Protein AF-A0A067FMX9-F1 (afdb_monomer_lite)

Structure (mmCIF, N/CA/C/O backbone):
data_AF-A0A067FMX9-F1
#
_entry.id   AF-A0A067FMX9-F1
#
loop_
_atom_site.group_PDB
_atom_site.id
_atom_site.type_symbol
_atom_site.label_atom_id
_atom_site.label_alt_id
_atom_site.label_comp_id
_atom_site.label_asym_id
_atom_site.label_entity_id
_atom_site.label_seq_id
_atom_site.pdbx_PDB_ins_code
_atom_site.Cartn_x
_atom_site.Cartn_y
_atom_site.Cartn_z
_atom_site.occupancy
_atom_site.B_iso_or_equiv
_atom_site.auth_seq_id
_atom_site.auth_comp_id
_atom_site.auth_asym_id
_atom_site.auth_atom_id
_atom_site.pdbx_PDB_model_num
ATOM 1 N N . MET A 1 1 ? -26.762 15.237 -17.473 1.00 57.34 1 MET A N 1
ATOM 2 C CA . MET A 1 1 ? -26.723 13.813 -17.065 1.00 57.34 1 MET A CA 1
ATOM 3 C C . MET A 1 1 ? -25.372 13.360 -16.483 1.00 57.34 1 MET A C 1
ATOM 5 O O . MET A 1 1 ? -25.294 12.229 -16.038 1.00 57.34 1 MET A O 1
ATOM 9 N N . LEU A 1 2 ? -24.347 14.217 -16.353 1.00 59.91 2 LEU A N 1
ATOM 10 C CA . LEU A 1 2 ? -23.098 13.900 -15.636 1.00 59.91 2 LEU A CA 1
ATOM 11 C C . LEU A 1 2 ? -22.878 14.935 -14.522 1.00 59.91 2 LEU A C 1
ATOM 13 O O . LEU A 1 2 ? -22.341 16.007 -14.777 1.00 59.91 2 LEU A O 1
ATOM 17 N N . ARG A 1 3 ? -23.384 14.666 -13.311 1.00 81.88 3 ARG A N 1
ATOM 18 C CA . ARG A 1 3 ? -23.198 15.543 -12.132 1.00 81.88 3 ARG A CA 1
ATOM 19 C C . ARG A 1 3 ? -22.209 14.990 -11.108 1.00 81.88 3 ARG A C 1
ATOM 21 O O . ARG A 1 3 ? -21.841 15.721 -10.200 1.00 81.88 3 ARG A O 1
ATOM 28 N N . SER A 1 4 ? -21.784 13.735 -11.235 1.00 83.12 4 SER A N 1
ATOM 29 C CA . SER A 1 4 ? -20.829 13.112 -10.320 1.00 83.12 4 SER A CA 1
ATOM 30 C C . SER A 1 4 ? -19.395 13.297 -10.840 1.00 83.12 4 SER A C 1
ATOM 32 O O . SER A 1 4 ? -19.037 12.708 -11.864 1.00 83.12 4 SER A O 1
ATOM 34 N N . PRO A 1 5 ? -18.541 14.071 -10.141 1.00 82.38 5 PRO A N 1
ATOM 35 C CA . PRO A 1 5 ? -17.135 14.238 -10.515 1.00 82.38 5 PRO A CA 1
ATOM 36 C C . PRO A 1 5 ? -16.364 12.914 -10.701 1.00 82.38 5 PRO A C 1
ATOM 38 O O . PRO A 1 5 ? -15.611 12.819 -11.669 1.00 82.38 5 PRO A O 1
ATOM 41 N N . PRO A 1 6 ? -16.585 11.859 -9.881 1.00 77.12 6 PRO A N 1
ATOM 42 C CA . PRO A 1 6 ? -15.921 10.568 -10.082 1.00 77.12 6 PRO A CA 1
ATOM 43 C C . PRO A 1 6 ? -16.282 9.898 -11.411 1.00 77.12 6 PRO A C 1
ATOM 45 O O . PRO A 1 6 ? -15.425 9.318 -12.069 1.00 77.12 6 PRO A O 1
ATOM 48 N N . LEU A 1 7 ? -17.546 10.006 -11.833 1.00 77.56 7 LEU A N 1
ATOM 49 C CA . LEU A 1 7 ? -18.013 9.424 -13.091 1.00 77.56 7 LEU A CA 1
ATOM 50 C C . LEU A 1 7 ? -17.418 10.167 -14.289 1.00 77.56 7 LEU A C 1
ATOM 52 O O . LEU A 1 7 ? -16.989 9.537 -15.249 1.00 77.56 7 LEU A O 1
ATOM 56 N N . VAL A 1 8 ? -17.349 11.499 -14.212 1.00 86.38 8 VAL A N 1
ATOM 57 C CA . VAL A 1 8 ? -16.712 12.326 -15.247 1.00 86.38 8 VAL A CA 1
ATOM 58 C C . VAL A 1 8 ? -15.236 11.962 -15.389 1.00 86.38 8 VAL A C 1
ATOM 60 O O . VAL A 1 8 ? -14.773 11.738 -16.504 1.00 86.38 8 VAL A O 1
ATOM 63 N N . LEU A 1 9 ? -14.514 11.831 -14.272 1.00 81.69 9 LEU A N 1
ATOM 64 C CA . LEU A 1 9 ? -13.114 11.411 -14.285 1.00 81.69 9 LEU A CA 1
ATOM 65 C C . LEU A 1 9 ? -12.952 10.013 -14.896 1.00 81.69 9 LEU A C 1
ATOM 67 O O . LEU A 1 9 ? -12.089 9.818 -15.748 1.00 81.69 9 LEU A O 1
ATOM 71 N N . GLY A 1 10 ? -13.813 9.063 -14.520 1.00 82.31 10 GLY A N 1
ATOM 72 C CA . GLY A 1 10 ? -13.808 7.714 -15.086 1.00 82.31 10 GLY A CA 1
ATOM 73 C C . GLY A 1 10 ? -14.003 7.707 -16.605 1.00 82.31 10 GLY A C 1
ATOM 74 O O . GLY A 1 10 ? -13.263 7.031 -17.317 1.00 82.31 10 GLY A O 1
ATOM 75 N N . VAL A 1 11 ? -14.939 8.513 -17.114 1.00 86.50 11 VAL A N 1
ATOM 76 C CA . VAL A 1 11 ? -15.181 8.662 -18.559 1.00 86.50 11 VAL A CA 1
ATOM 77 C C . VAL A 1 11 ? -13.979 9.290 -19.270 1.00 86.50 11 VAL A C 1
ATOM 79 O O . VAL A 1 11 ? -13.594 8.815 -20.336 1.00 86.50 11 VAL A O 1
ATOM 82 N N . ILE A 1 12 ? -13.353 10.315 -18.679 1.00 88.88 12 ILE A N 1
ATOM 83 C CA . ILE A 1 12 ? -12.145 10.948 -19.234 1.00 88.88 12 ILE A CA 1
ATOM 84 C C . ILE A 1 12 ? -11.004 9.933 -19.324 1.00 88.88 12 ILE A C 1
ATOM 86 O O . ILE A 1 12 ? -10.400 9.784 -20.384 1.00 88.88 12 ILE A O 1
ATOM 90 N N . VAL A 1 13 ? -10.727 9.206 -18.240 1.00 84.94 13 VAL A N 1
ATOM 91 C CA . VAL A 1 13 ? -9.664 8.191 -18.202 1.00 84.94 13 VAL A CA 1
ATOM 92 C C . VAL A 1 13 ? -9.927 7.101 -19.240 1.00 84.94 13 VAL A C 1
ATOM 94 O O . VAL A 1 13 ? -9.033 6.774 -20.019 1.00 84.94 13 VAL A O 1
ATOM 97 N N . TRP A 1 14 ? -11.157 6.585 -19.315 1.00 86.12 14 TRP A N 1
ATOM 98 C CA . TRP A 1 14 ? -11.539 5.591 -20.319 1.00 86.12 14 TRP A CA 1
ATOM 99 C C . TRP A 1 14 ? -11.314 6.099 -21.748 1.00 86.12 14 TRP A C 1
ATOM 101 O O . TRP A 1 14 ? -10.747 5.384 -22.575 1.00 86.12 14 TRP A O 1
ATOM 111 N N . PHE A 1 15 ? -11.683 7.352 -22.024 1.00 90.00 15 PHE A N 1
ATOM 112 C CA . PHE A 1 15 ? -11.470 7.964 -23.332 1.00 90.00 15 PHE A CA 1
ATOM 113 C C . PHE A 1 15 ? -9.977 8.105 -23.661 1.00 90.00 15 PHE A C 1
ATOM 115 O O . PHE A 1 15 ? -9.560 7.755 -24.764 1.00 90.00 15 PHE A O 1
ATOM 122 N N . LEU A 1 16 ? -9.147 8.545 -22.709 1.00 89.50 16 LEU A N 1
ATOM 123 C CA . LEU A 1 16 ? -7.693 8.668 -22.886 1.00 89.50 16 LEU A CA 1
ATOM 124 C C . LEU A 1 16 ? -7.025 7.313 -23.169 1.00 89.50 16 LEU A C 1
ATOM 126 O O . LEU A 1 16 ? -6.252 7.192 -24.118 1.00 89.50 16 LEU A O 1
ATOM 130 N N . PHE A 1 17 ? -7.357 6.271 -22.403 1.00 85.38 17 PHE A N 1
ATOM 131 C CA . PHE A 1 17 ? -6.823 4.926 -22.646 1.00 85.38 17 PHE A CA 1
ATOM 132 C C . PHE A 1 17 ? -7.317 4.336 -23.973 1.00 85.38 17 PHE A C 1
ATOM 134 O O . PHE A 1 17 ? -6.527 3.777 -24.738 1.00 85.38 17 PHE A O 1
ATOM 141 N N . GLY A 1 18 ? -8.609 4.488 -24.279 1.00 85.69 18 GLY A N 1
ATOM 142 C CA . GLY A 1 18 ? -9.211 3.988 -25.516 1.00 85.69 18 GLY A CA 1
ATOM 143 C C . GLY A 1 18 ? -8.640 4.660 -26.767 1.00 85.69 18 GLY A C 1
ATOM 144 O O . GLY A 1 18 ? -8.350 3.990 -27.762 1.00 85.69 18 GLY A O 1
ATOM 145 N N . THR A 1 19 ? -8.415 5.973 -26.710 1.00 87.38 19 THR A N 1
ATOM 146 C CA . THR A 1 19 ? -7.777 6.731 -27.797 1.00 87.38 19 THR A CA 1
ATOM 147 C C . THR A 1 19 ? -6.304 6.375 -27.950 1.00 87.38 19 THR A C 1
ATOM 149 O O . THR A 1 19 ? -5.881 6.109 -29.072 1.00 87.38 19 THR A O 1
ATOM 152 N N . ALA A 1 20 ? -5.538 6.263 -26.859 1.00 85.44 20 ALA A N 1
ATOM 153 C CA . ALA A 1 20 ? -4.142 5.823 -26.914 1.00 85.44 20 ALA A CA 1
ATOM 154 C C . ALA A 1 20 ? -3.997 4.429 -27.553 1.00 85.44 20 ALA A C 1
ATOM 156 O O . ALA A 1 20 ? -3.167 4.239 -28.446 1.00 85.44 20 ALA A O 1
ATOM 157 N N . TYR A 1 21 ? -4.854 3.478 -27.164 1.00 87.56 21 TYR A N 1
ATOM 158 C CA . TYR A 1 21 ? -4.924 2.152 -27.785 1.00 87.56 21 TYR A CA 1
ATOM 159 C C . TYR A 1 21 ? -5.242 2.241 -29.282 1.00 87.56 21 TYR A C 1
ATOM 161 O O . TYR A 1 21 ? -4.565 1.627 -30.110 1.00 87.56 21 TYR A O 1
ATOM 169 N N . SER A 1 22 ? -6.265 3.024 -29.634 1.00 88.12 22 SER A N 1
ATOM 170 C CA . SER A 1 22 ? -6.735 3.147 -31.015 1.00 88.12 22 SER A CA 1
ATOM 171 C C . SER A 1 22 ? -5.688 3.788 -31.921 1.00 88.12 22 SER A C 1
ATOM 173 O O . SER A 1 22 ? -5.477 3.324 -33.040 1.00 88.12 22 SER A O 1
ATOM 175 N N . VAL A 1 23 ? -4.984 4.809 -31.426 1.00 91.00 23 VAL A N 1
ATOM 176 C CA . VAL A 1 23 ? -3.887 5.460 -32.146 1.00 91.00 23 VAL A CA 1
ATOM 177 C C . VAL A 1 23 ? -2.732 4.486 -32.359 1.00 91.00 23 VAL A C 1
ATOM 179 O O . VAL A 1 23 ? -2.283 4.342 -33.492 1.00 91.00 23 VAL A O 1
ATOM 182 N N . GLN A 1 24 ? -2.281 3.770 -31.324 1.00 88.06 24 GLN A N 1
ATOM 183 C CA . GLN A 1 24 ? -1.196 2.791 -31.468 1.00 88.06 24 GLN A CA 1
ATOM 184 C C . GLN A 1 24 ? -1.535 1.710 -32.499 1.00 88.06 24 GLN A C 1
ATOM 186 O O . GLN A 1 24 ? -0.765 1.482 -33.431 1.00 88.06 24 GLN A O 1
ATOM 191 N N . LYS A 1 25 ? -2.717 1.098 -32.376 1.00 87.75 25 LYS A N 1
ATOM 192 C CA . LYS A 1 25 ? -3.093 -0.064 -33.185 1.00 87.75 25 LYS A CA 1
ATOM 193 C C . LYS A 1 25 ? -3.559 0.285 -34.597 1.00 87.75 25 LYS A C 1
ATOM 195 O O . LYS A 1 25 ? -3.135 -0.366 -35.545 1.00 87.75 25 LYS A O 1
ATOM 200 N N . TYR A 1 26 ? -4.446 1.267 -34.743 1.00 90.44 26 TYR A N 1
ATOM 201 C CA . TYR A 1 26 ? -5.136 1.527 -36.013 1.00 90.44 26 TYR A CA 1
ATOM 202 C C . TYR A 1 26 ? -4.568 2.715 -36.790 1.00 90.44 26 TYR A C 1
ATOM 204 O O . TYR A 1 26 ? -4.648 2.712 -38.012 1.00 90.44 26 TYR A O 1
ATOM 212 N N . VAL A 1 27 ? -3.983 3.712 -36.114 1.00 92.31 27 VAL A N 1
ATOM 213 C CA . VAL A 1 27 ? -3.389 4.882 -36.791 1.00 92.31 27 VAL A CA 1
ATOM 214 C C . VAL A 1 27 ? -1.909 4.651 -37.085 1.00 92.31 27 VAL A C 1
ATOM 216 O O . VAL A 1 27 ? -1.463 4.850 -38.210 1.00 92.31 27 VAL A O 1
ATOM 219 N N . LEU A 1 28 ? -1.141 4.213 -36.084 1.00 91.69 28 LEU A N 1
ATOM 220 C CA . LEU A 1 28 ? 0.301 3.984 -36.207 1.00 91.69 28 LEU A CA 1
ATOM 221 C C . LEU A 1 28 ? 0.645 2.577 -36.714 1.00 91.69 28 LEU A C 1
ATOM 223 O O . LEU A 1 28 ? 1.801 2.333 -37.055 1.00 91.69 28 LEU A O 1
ATOM 227 N N . GLY A 1 29 ? -0.324 1.653 -36.736 1.00 88.81 29 GLY A N 1
ATOM 228 C CA . GLY A 1 29 ? -0.119 0.260 -37.150 1.00 88.81 29 GLY A CA 1
ATOM 229 C C . GLY A 1 29 ? 0.855 -0.515 -36.257 1.00 88.81 29 GLY A C 1
ATOM 230 O O . GLY A 1 29 ? 1.417 -1.521 -36.687 1.00 88.81 29 GLY A O 1
ATOM 231 N N . ARG A 1 30 ? 1.101 -0.036 -35.031 1.00 86.81 30 ARG A N 1
ATOM 232 C CA . ARG A 1 30 ? 2.049 -0.635 -34.090 1.00 86.81 30 ARG A CA 1
ATOM 233 C C . ARG A 1 30 ? 1.336 -1.627 -33.174 1.00 86.81 30 ARG A C 1
ATOM 235 O O . ARG A 1 30 ? 0.182 -1.405 -32.794 1.00 86.81 30 ARG A O 1
ATOM 242 N N . PRO A 1 31 ? 2.007 -2.719 -32.777 1.00 82.56 31 PRO A N 1
ATOM 243 C CA . PRO A 1 31 ? 1.481 -3.574 -31.730 1.00 82.56 31 PRO A CA 1
ATOM 244 C C . PRO A 1 31 ? 1.375 -2.777 -30.425 1.00 82.56 31 PRO A C 1
ATOM 246 O O . PRO A 1 31 ? 2.262 -2.003 -30.073 1.00 82.56 31 PRO A O 1
ATOM 249 N N . VAL A 1 32 ? 0.276 -2.972 -29.697 1.00 83.12 32 VAL A N 1
ATOM 250 C CA . VAL A 1 32 ? 0.157 -2.463 -28.329 1.00 83.12 32 VAL A CA 1
ATOM 251 C C . VAL A 1 32 ? 0.986 -3.379 -27.441 1.00 83.12 32 VAL A C 1
ATOM 253 O O . VAL A 1 32 ? 0.583 -4.505 -27.153 1.00 83.12 32 VAL A O 1
ATOM 256 N N . GLU A 1 33 ? 2.167 -2.910 -27.057 1.00 82.31 33 GLU A N 1
ATOM 257 C CA . GLU A 1 33 ? 3.082 -3.670 -26.215 1.00 82.31 33 GLU A CA 1
ATOM 258 C C . GLU A 1 33 ? 2.689 -3.537 -24.745 1.00 82.31 33 GLU A C 1
ATOM 260 O O . GLU A 1 33 ? 2.686 -2.451 -24.166 1.00 82.31 33 GLU A O 1
ATOM 265 N N . ILE A 1 34 ? 2.361 -4.670 -24.127 1.00 82.12 34 ILE A N 1
ATOM 266 C CA . ILE A 1 34 ? 2.177 -4.761 -22.683 1.00 82.12 34 ILE A CA 1
ATOM 267 C C . ILE A 1 34 ? 3.540 -5.106 -22.084 1.00 82.12 34 ILE A C 1
ATOM 269 O O . ILE A 1 34 ? 3.965 -6.263 -22.094 1.00 82.12 34 ILE A O 1
ATOM 273 N N . THR A 1 35 ? 4.249 -4.085 -21.604 1.00 83.88 35 THR A N 1
ATOM 274 C CA . THR A 1 35 ? 5.575 -4.264 -21.003 1.00 83.88 35 THR A CA 1
ATOM 275 C C . THR A 1 35 ? 5.479 -4.893 -19.613 1.00 83.88 35 THR A C 1
ATOM 277 O O . THR A 1 35 ? 4.427 -4.889 -18.964 1.00 83.88 35 THR A O 1
ATOM 280 N N . ARG A 1 36 ? 6.597 -5.438 -19.125 1.00 82.81 36 ARG A N 1
ATOM 281 C CA . ARG A 1 36 ? 6.668 -6.027 -17.781 1.00 82.81 36 ARG A CA 1
ATOM 282 C C . ARG A 1 36 ? 6.452 -4.973 -16.692 1.00 82.81 36 ARG A C 1
ATOM 284 O O . ARG A 1 36 ? 5.722 -5.260 -15.745 1.00 82.81 36 ARG A O 1
ATOM 291 N N . SER A 1 37 ? 6.975 -3.756 -16.863 1.00 79.56 37 SER A N 1
ATOM 292 C CA . SER A 1 37 ? 6.669 -2.604 -16.004 1.00 79.56 37 SER A CA 1
ATOM 293 C C . SER A 1 37 ? 5.198 -2.289 -15.995 1.00 79.56 37 SER A C 1
ATOM 295 O O . SER A 1 37 ? 4.625 -2.146 -14.921 1.00 79.56 37 SER A O 1
ATOM 297 N N . LEU A 1 38 ? 4.562 -2.222 -17.169 1.00 81.94 38 LEU A N 1
ATOM 298 C CA . LEU A 1 38 ? 3.151 -1.874 -17.236 1.00 81.94 38 LEU A CA 1
ATOM 299 C C . LEU A 1 38 ? 2.304 -2.899 -16.476 1.00 81.94 38 LEU A C 1
ATOM 301 O O . LEU A 1 38 ? 1.430 -2.510 -15.701 1.00 81.94 38 LEU A O 1
ATOM 305 N N . MET A 1 39 ? 2.592 -4.196 -16.635 1.00 87.50 39 MET A N 1
ATOM 306 C CA . MET A 1 39 ? 1.927 -5.246 -15.854 1.00 87.50 39 MET A CA 1
ATOM 307 C C . MET A 1 39 ? 2.192 -5.096 -14.356 1.00 87.50 39 MET A C 1
ATOM 309 O O . MET A 1 39 ? 1.246 -5.133 -13.570 1.00 87.50 39 MET A O 1
ATOM 313 N N . PHE A 1 40 ? 3.451 -4.899 -13.956 1.00 88.50 40 PHE A N 1
ATOM 314 C CA . PHE A 1 40 ? 3.817 -4.737 -12.551 1.00 88.50 40 PHE A CA 1
ATOM 315 C C . PHE A 1 40 ? 3.121 -3.527 -11.920 1.00 88.50 40 PHE A C 1
ATOM 317 O O . PHE A 1 40 ? 2.463 -3.669 -10.892 1.00 88.50 40 PHE A O 1
ATOM 324 N N . ALA A 1 41 ? 3.204 -2.359 -12.558 1.00 85.88 41 ALA A N 1
ATOM 325 C CA . ALA A 1 41 ? 2.573 -1.128 -12.102 1.00 85.88 41 ALA A CA 1
ATOM 326 C C . ALA A 1 41 ? 1.051 -1.282 -12.012 1.00 85.88 41 ALA A C 1
ATOM 328 O O . ALA A 1 41 ? 0.454 -0.853 -11.028 1.00 85.88 41 ALA A O 1
ATOM 329 N N . THR A 1 42 ? 0.429 -1.951 -12.988 1.00 87.56 42 THR A N 1
ATOM 330 C CA . THR A 1 42 ? -1.015 -2.225 -12.970 1.00 87.56 42 THR A CA 1
ATOM 331 C C . THR A 1 42 ? -1.393 -3.086 -11.771 1.00 87.56 42 THR A C 1
ATOM 333 O O . THR A 1 42 ? -2.260 -2.696 -10.995 1.00 87.56 42 THR A O 1
ATOM 336 N N . VAL A 1 43 ? -0.718 -4.222 -11.566 1.00 91.81 43 VAL A N 1
ATOM 337 C CA . VAL A 1 43 ? -0.992 -5.114 -10.426 1.00 91.81 43 VAL A CA 1
ATOM 338 C C . VAL 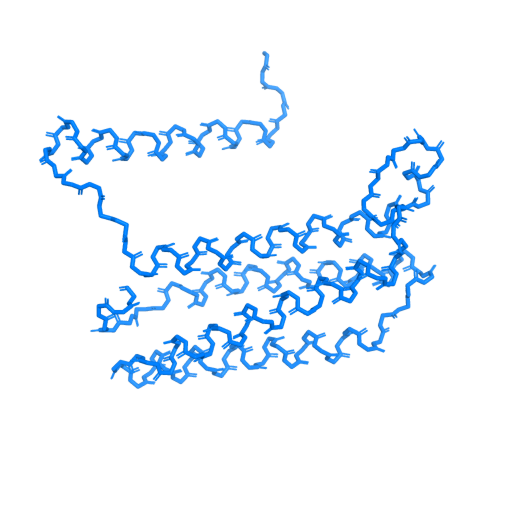A 1 43 ? -0.744 -4.395 -9.099 1.00 91.81 43 VAL A C 1
ATOM 340 O O . VAL A 1 43 ? -1.576 -4.473 -8.197 1.00 91.81 43 VAL A O 1
ATOM 343 N N . PHE A 1 44 ? 0.358 -3.652 -8.990 1.00 90.88 44 PHE A N 1
ATOM 344 C CA . PHE A 1 44 ? 0.701 -2.886 -7.795 1.00 90.88 44 PHE A CA 1
ATOM 345 C C . PHE A 1 44 ? -0.386 -1.854 -7.463 1.00 90.88 44 PHE A C 1
ATOM 347 O O . PHE A 1 44 ? -0.888 -1.834 -6.340 1.00 90.88 44 PHE A O 1
ATOM 354 N N . ILE A 1 45 ? -0.812 -1.047 -8.440 1.00 89.25 45 ILE A N 1
ATOM 355 C CA . ILE A 1 45 ? -1.881 -0.056 -8.258 1.00 89.25 45 ILE A CA 1
ATOM 356 C C . ILE A 1 45 ? -3.205 -0.745 -7.909 1.00 89.25 45 ILE A C 1
ATOM 358 O O . ILE A 1 45 ? -3.889 -0.302 -6.989 1.00 89.25 45 ILE A O 1
ATOM 362 N N . CYS A 1 46 ? -3.551 -1.857 -8.565 1.00 91.50 46 CYS A N 1
ATOM 363 C CA . CYS A 1 46 ? -4.756 -2.621 -8.241 1.00 91.50 46 CYS A CA 1
ATOM 364 C C . CYS A 1 46 ? -4.766 -3.089 -6.779 1.00 91.50 46 CYS A C 1
ATOM 366 O O . CYS A 1 46 ? -5.787 -2.933 -6.109 1.00 91.50 46 CYS A O 1
ATOM 368 N N . CYS A 1 47 ? -3.643 -3.591 -6.253 1.00 94.69 47 CYS A N 1
ATOM 369 C CA . CYS A 1 47 ? -3.526 -3.951 -4.836 1.00 94.69 47 CYS A CA 1
ATOM 370 C C . CYS A 1 47 ? -3.822 -2.753 -3.919 1.00 94.69 47 CYS A C 1
ATOM 372 O O . CYS A 1 47 ? -4.585 -2.886 -2.961 1.00 94.69 47 CYS A O 1
ATOM 374 N N . PHE A 1 48 ? -3.280 -1.569 -4.226 1.00 91.31 48 PHE A N 1
ATOM 375 C CA . PHE A 1 48 ? -3.555 -0.348 -3.459 1.00 91.31 48 PHE A CA 1
ATOM 376 C C . PHE A 1 48 ? -5.012 0.102 -3.554 1.00 91.31 48 PHE A C 1
ATOM 378 O O . PHE A 1 48 ? -5.594 0.476 -2.535 1.00 91.31 48 PHE A O 1
ATOM 385 N N . CYS A 1 49 ? -5.625 0.037 -4.738 1.00 91.75 49 CYS A N 1
ATOM 386 C CA . CYS A 1 49 ? -7.034 0.379 -4.922 1.00 91.75 49 CYS A CA 1
ATOM 387 C C . CYS A 1 49 ? -7.950 -0.549 -4.117 1.00 91.75 49 CYS A C 1
ATOM 389 O O . CYS A 1 49 ? -8.850 -0.066 -3.433 1.00 91.75 49 CYS A O 1
ATOM 391 N N . ILE A 1 50 ? -7.698 -1.862 -4.151 1.00 94.88 50 ILE A N 1
ATOM 392 C CA . ILE A 1 50 ? -8.492 -2.850 -3.406 1.00 94.88 50 ILE A CA 1
ATOM 393 C C . ILE A 1 50 ? -8.311 -2.648 -1.896 1.00 94.88 50 ILE A C 1
ATOM 395 O O . ILE A 1 50 ? -9.304 -2.566 -1.176 1.00 94.88 50 ILE A O 1
ATOM 399 N N . ALA A 1 51 ? -7.069 -2.496 -1.412 1.00 96.06 51 ALA A N 1
ATOM 400 C CA . ALA A 1 51 ? -6.816 -2.222 0.007 1.00 96.06 51 ALA A CA 1
ATOM 401 C C . ALA A 1 51 ? -7.510 -0.935 0.454 1.00 96.06 51 ALA A C 1
ATOM 403 O O . ALA A 1 51 ? -8.141 -0.908 1.504 1.00 96.06 51 ALA A O 1
ATOM 404 N N . SER A 1 52 ? -7.412 0.129 -0.344 1.00 93.31 52 SER A N 1
ATOM 405 C CA . SER A 1 52 ? -8.015 1.422 -0.014 1.00 93.31 52 SER A CA 1
ATOM 406 C C . SER A 1 52 ? -9.538 1.343 0.036 1.00 93.31 52 SER A C 1
ATOM 408 O O . SER A 1 52 ? -10.131 1.918 0.944 1.00 93.31 52 SER A O 1
ATOM 410 N N . ALA A 1 53 ? -10.170 0.607 -0.884 1.00 93.31 53 ALA A N 1
ATOM 411 C CA . ALA A 1 53 ? -11.613 0.381 -0.857 1.00 93.31 53 ALA A CA 1
ATOM 412 C C . ALA A 1 53 ? -12.038 -0.345 0.429 1.00 93.31 53 ALA A C 1
ATOM 414 O O . ALA A 1 53 ? -12.900 0.136 1.154 1.00 93.31 53 ALA A O 1
ATOM 415 N N . PHE A 1 54 ? -11.363 -1.441 0.778 1.00 96.56 54 PHE A N 1
ATOM 416 C CA . PHE A 1 54 ? -11.682 -2.203 1.989 1.00 96.56 54 PHE A CA 1
ATOM 417 C C . PHE A 1 54 ? -11.398 -1.437 3.287 1.00 96.56 54 PHE A C 1
ATOM 419 O O . PHE A 1 54 ? -12.151 -1.554 4.251 1.00 96.56 54 PHE A O 1
ATOM 426 N N . LEU A 1 55 ? -10.320 -0.651 3.332 1.00 95.94 55 LEU A N 1
ATOM 427 C CA . LEU A 1 55 ? -9.987 0.180 4.490 1.00 95.94 55 LEU A CA 1
ATOM 428 C C . LEU A 1 55 ? -10.951 1.356 4.656 1.00 95.94 55 LEU A C 1
ATOM 430 O O . LEU A 1 55 ? -11.230 1.749 5.788 1.00 95.94 55 LEU A O 1
ATOM 434 N N . LYS A 1 56 ? -11.477 1.900 3.553 1.00 94.06 56 LYS A N 1
ATOM 435 C CA . LYS A 1 56 ? -12.555 2.886 3.602 1.00 94.06 56 LYS A CA 1
ATOM 436 C C . LYS A 1 56 ? -13.789 2.262 4.253 1.00 94.06 56 LYS A C 1
ATOM 438 O O . LYS A 1 56 ? -14.259 2.786 5.250 1.00 94.06 56 LYS A O 1
ATOM 443 N N . ASP A 1 57 ? -14.215 1.087 3.810 1.00 94.88 57 ASP A N 1
ATOM 444 C CA .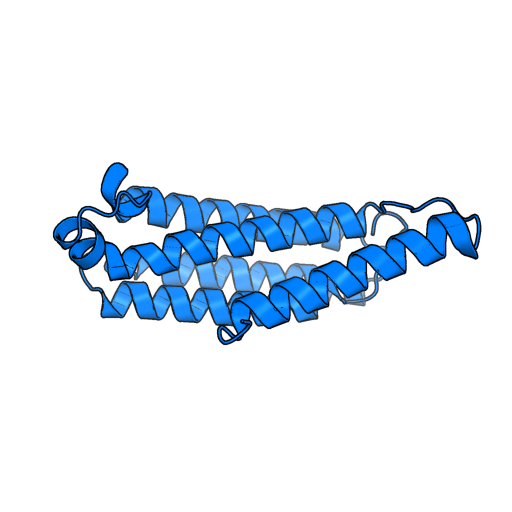 ASP A 1 57 ? -15.401 0.426 4.370 1.00 94.88 57 ASP A CA 1
ATOM 445 C C . ASP A 1 57 ? -15.215 -0.017 5.841 1.00 94.88 57 ASP A C 1
ATOM 447 O O . ASP A 1 57 ? -16.159 -0.451 6.495 1.00 94.88 57 ASP A O 1
ATOM 451 N N . LEU A 1 58 ? -13.999 0.055 6.399 1.00 94.56 58 LEU A N 1
ATOM 452 C CA . LEU A 1 58 ? -13.698 -0.387 7.763 1.00 94.56 58 LEU A CA 1
ATOM 453 C C . LEU A 1 58 ? -14.238 0.549 8.856 1.00 94.56 58 LEU A C 1
ATOM 455 O O . LEU A 1 58 ? -14.681 0.070 9.903 1.00 94.56 58 LEU A O 1
ATOM 459 N N . HIS A 1 59 ? -14.183 1.865 8.629 1.00 89.69 59 HIS A N 1
ATOM 460 C CA . HIS A 1 59 ? -14.736 2.859 9.562 1.00 89.69 59 HIS A CA 1
ATOM 461 C C . HIS A 1 59 ? -16.248 3.061 9.370 1.00 89.69 59 HIS A C 1
ATOM 463 O O . HIS A 1 59 ? -16.918 3.511 10.297 1.00 89.69 59 HIS A O 1
ATOM 469 N N . ASP A 1 60 ? -16.776 2.647 8.213 1.00 93.38 60 ASP A N 1
ATOM 470 C CA . ASP A 1 60 ? -18.191 2.753 7.843 1.00 93.38 60 ASP A CA 1
ATOM 471 C C . ASP A 1 60 ? -19.021 1.508 8.229 1.00 93.38 60 ASP A C 1
ATOM 473 O O . ASP A 1 60 ? -20.246 1.552 8.166 1.00 93.38 60 ASP A O 1
ATOM 477 N N . VAL A 1 61 ? -18.391 0.420 8.707 1.00 95.50 61 VAL A N 1
ATOM 478 C CA . VAL A 1 61 ? -19.049 -0.877 9.012 1.00 95.50 61 VAL A CA 1
ATOM 479 C C . VAL A 1 61 ? -20.334 -0.760 9.823 1.00 95.50 61 VAL A C 1
ATOM 481 O O . VAL A 1 61 ? -21.277 -1.512 9.588 1.00 95.50 61 VAL A O 1
ATOM 484 N N . ASP A 1 62 ? -20.349 0.097 10.841 1.00 93.50 62 ASP A N 1
ATOM 485 C CA . ASP A 1 62 ? -21.499 0.188 11.742 1.00 93.50 62 ASP A CA 1
ATOM 486 C C . ASP A 1 62 ? -22.687 0.865 11.042 1.00 93.50 62 ASP A C 1
ATOM 488 O O . ASP A 1 62 ? -23.817 0.403 11.186 1.00 93.50 62 ASP A O 1
ATOM 492 N N . GLY A 1 63 ? -22.416 1.863 10.192 1.00 94.69 63 GLY A N 1
ATOM 493 C CA . GLY A 1 63 ? -23.416 2.455 9.305 1.00 94.69 63 GLY A CA 1
ATOM 494 C C . GLY A 1 63 ? -23.867 1.474 8.223 1.00 94.69 63 GLY A C 1
ATOM 495 O O . GLY A 1 63 ? -25.064 1.286 8.030 1.00 94.69 63 GLY A O 1
ATOM 496 N N . ASP A 1 64 ? -22.936 0.771 7.572 1.00 95.88 64 ASP A N 1
ATOM 497 C CA . ASP A 1 64 ? -23.265 -0.241 6.560 1.00 95.88 64 ASP A CA 1
ATOM 498 C C . ASP A 1 64 ? -24.218 -1.312 7.115 1.00 95.88 64 ASP A C 1
ATOM 500 O O . ASP A 1 64 ? -25.194 -1.673 6.459 1.00 95.88 64 ASP A O 1
ATOM 504 N N . LYS A 1 65 ? -23.995 -1.776 8.353 1.00 95.62 65 LYS A N 1
ATOM 505 C CA . LYS A 1 65 ? -24.907 -2.710 9.038 1.00 95.62 65 LYS A CA 1
ATOM 506 C C . LYS A 1 65 ? -26.298 -2.124 9.246 1.00 95.62 65 LYS A C 1
ATOM 508 O O . LYS A 1 65 ? -27.277 -2.829 9.019 1.00 95.62 65 LYS A O 1
ATOM 513 N N . GLU A 1 66 ? -26.388 -0.872 9.687 1.00 96.50 66 GLU A N 1
ATOM 514 C CA . GLU A 1 66 ? -27.662 -0.189 9.938 1.00 96.50 66 GLU A CA 1
ATOM 515 C C . GLU A 1 66 ? -28.488 -0.037 8.652 1.00 96.50 66 GLU A C 1
ATOM 517 O O . GLU A 1 66 ? -29.697 -0.266 8.657 1.00 96.50 66 GLU A O 1
ATOM 522 N N . PHE A 1 67 ? -27.828 0.263 7.530 1.00 95.88 67 PHE A N 1
ATOM 523 C CA . PHE A 1 67 ? -28.468 0.409 6.219 1.00 95.88 67 PHE A CA 1
ATOM 524 C C . PHE A 1 67 ? -28.597 -0.907 5.431 1.00 95.88 67 PHE A C 1
ATOM 526 O O . PHE A 1 67 ? -29.076 -0.894 4.296 1.00 95.88 67 PHE A O 1
ATOM 533 N N . GLY A 1 68 ? -28.188 -2.045 6.003 1.00 95.31 68 GLY A N 1
ATOM 534 C CA . GLY A 1 68 ? -28.254 -3.353 5.342 1.00 95.31 68 GLY A CA 1
ATOM 535 C C . GLY A 1 68 ? -27.316 -3.497 4.135 1.00 95.31 68 GLY A C 1
ATOM 536 O O . GLY A 1 68 ? -27.594 -4.285 3.231 1.00 95.31 68 GLY A O 1
ATOM 537 N N . ILE A 1 69 ? -26.220 -2.734 4.094 1.00 96.00 69 ILE A N 1
ATOM 538 C CA . ILE A 1 69 ? -25.193 -2.797 3.052 1.00 96.00 69 ILE A CA 1
ATOM 539 C C . ILE A 1 69 ? -24.197 -3.904 3.402 1.00 96.00 69 ILE A C 1
ATOM 541 O O . ILE A 1 69 ? -23.507 -3.878 4.419 1.00 96.00 69 ILE A O 1
ATOM 545 N N . GLU A 1 70 ? -24.092 -4.899 2.529 1.00 95.19 70 GLU A N 1
ATOM 546 C CA . GLU A 1 70 ? -23.223 -6.049 2.750 1.00 95.19 70 GLU A CA 1
ATOM 547 C C . GLU A 1 70 ? -21.787 -5.833 2.226 1.00 95.19 70 GLU A C 1
ATOM 549 O O . GLU A 1 70 ? -21.385 -6.420 1.215 1.00 95.19 70 GLU A O 1
ATOM 554 N N . THR A 1 71 ? -20.980 -5.028 2.921 1.00 96.12 71 THR A N 1
ATOM 555 C CA . THR A 1 71 ? -19.542 -4.892 2.617 1.00 96.12 71 THR A CA 1
ATOM 556 C C . THR A 1 71 ? -18.719 -6.075 3.146 1.00 96.12 71 THR A C 1
ATOM 558 O O . THR A 1 71 ? -19.164 -6.874 3.979 1.00 96.12 71 THR A O 1
ATOM 561 N N . LEU A 1 72 ? -17.483 -6.236 2.655 1.00 95.50 72 LEU A N 1
ATOM 562 C CA . LEU A 1 72 ? -16.607 -7.340 3.078 1.00 95.50 72 LEU A CA 1
ATOM 563 C C . LEU A 1 72 ? -16.308 -7.283 4.586 1.00 95.50 72 LEU A C 1
ATOM 565 O O . LEU A 1 72 ? -16.241 -8.317 5.251 1.00 95.50 72 LEU A O 1
ATOM 569 N N . SER A 1 73 ? -16.160 -6.072 5.122 1.00 96.25 73 SER A N 1
ATOM 570 C CA . SER A 1 73 ? -15.933 -5.784 6.540 1.00 96.25 73 SER A CA 1
ATOM 571 C C . SER A 1 73 ? -17.163 -6.085 7.405 1.00 96.25 73 SER A C 1
ATOM 573 O O . SER A 1 73 ? -16.997 -6.515 8.549 1.00 96.25 73 SER A O 1
ATOM 575 N N . VAL A 1 74 ? -18.379 -5.97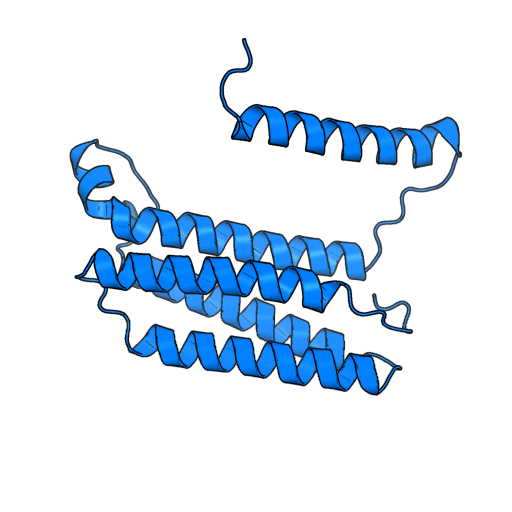6 6.857 1.00 97.12 74 VAL A N 1
ATOM 576 C CA . VAL A 1 74 ? -19.616 -6.461 7.496 1.00 97.12 74 VAL A CA 1
ATOM 577 C C . VAL A 1 74 ? -19.662 -7.991 7.536 1.00 97.12 74 VAL A C 1
ATOM 579 O O . VAL A 1 74 ? -19.956 -8.558 8.589 1.00 97.12 74 VAL A O 1
ATOM 582 N N . LYS A 1 75 ? -19.318 -8.675 6.434 1.00 97.44 75 LYS A N 1
ATOM 583 C CA . LYS A 1 75 ? -19.387 -10.151 6.341 1.00 97.44 75 LYS A CA 1
ATOM 584 C C . LYS A 1 75 ? -18.296 -10.877 7.127 1.00 97.44 75 LYS A C 1
ATOM 586 O O . LYS A 1 75 ? -18.562 -11.901 7.751 1.00 97.44 75 LYS A O 1
ATOM 591 N N . LEU A 1 76 ? -17.055 -10.396 7.050 1.00 97.12 76 LEU A N 1
ATOM 592 C CA . LEU A 1 76 ? -15.881 -11.074 7.617 1.00 97.12 76 LEU A CA 1
ATOM 593 C C . LEU A 1 76 ? -15.383 -10.445 8.924 1.00 97.12 76 LEU A C 1
ATOM 595 O O . LEU A 1 76 ? -14.586 -11.071 9.625 1.00 97.12 76 LEU A O 1
ATOM 599 N N . GLY A 1 77 ? -15.847 -9.237 9.252 1.00 96.56 77 GLY A N 1
ATOM 600 C CA . GLY A 1 77 ? -15.418 -8.459 10.412 1.00 96.56 77 GLY A CA 1
ATOM 601 C C . GLY A 1 77 ? -14.229 -7.533 10.128 1.00 96.56 77 GLY A C 1
ATOM 602 O O . GLY A 1 77 ? -13.384 -7.814 9.272 1.00 96.56 77 GLY A O 1
ATOM 603 N N . LYS A 1 78 ? -14.144 -6.435 10.901 1.00 96.81 78 LYS A N 1
ATOM 604 C CA . LYS A 1 78 ? -13.098 -5.396 10.788 1.00 96.81 78 LYS A CA 1
ATOM 605 C C . LYS A 1 78 ? -11.683 -5.995 10.837 1.00 96.81 78 LYS A C 1
ATOM 607 O O . LYS A 1 78 ? -10.850 -5.655 10.007 1.00 96.81 78 LYS A O 1
ATOM 612 N N . GLU A 1 79 ? -11.425 -6.929 11.753 1.00 97.25 79 GLU A N 1
ATOM 613 C CA . GLU A 1 79 ? -10.090 -7.504 11.983 1.00 97.25 79 GLU A CA 1
ATOM 614 C C . GLU A 1 79 ? -9.551 -8.326 10.813 1.00 97.25 79 GLU A C 1
ATOM 616 O O . GLU A 1 79 ? -8.421 -8.106 10.371 1.00 97.25 79 GLU A O 1
ATOM 621 N N . ARG A 1 80 ? -10.354 -9.244 10.263 1.00 98.06 80 ARG A N 1
ATOM 622 C CA . ARG A 1 80 ? -9.913 -10.084 9.140 1.00 98.06 80 ARG A CA 1
ATOM 623 C C . ARG A 1 80 ? -9.634 -9.243 7.900 1.00 98.06 80 ARG A C 1
ATOM 625 O O . ARG A 1 80 ? -8.624 -9.451 7.233 1.00 98.06 80 ARG A O 1
ATOM 632 N N . VAL A 1 81 ? -10.512 -8.282 7.610 1.00 98.12 81 VAL A N 1
ATOM 633 C CA . VAL A 1 81 ? -10.366 -7.392 6.450 1.00 98.12 81 VAL A CA 1
ATOM 634 C C . VAL A 1 81 ? -9.189 -6.434 6.627 1.00 98.12 81 VAL A C 1
ATOM 636 O O . VAL A 1 81 ? -8.430 -6.228 5.681 1.00 98.12 81 VAL A O 1
ATOM 639 N N . PHE A 1 82 ? -8.971 -5.911 7.835 1.00 98.44 82 PHE A N 1
ATOM 640 C CA . PHE A 1 82 ? -7.806 -5.088 8.151 1.00 98.44 82 PHE A CA 1
ATOM 641 C C . PHE A 1 82 ? -6.494 -5.814 7.848 1.00 98.44 82 PHE A C 1
ATOM 643 O O . PHE A 1 82 ? -5.675 -5.322 7.069 1.00 98.44 82 PHE A O 1
ATOM 650 N N . TRP A 1 83 ? -6.307 -7.006 8.419 1.00 98.50 83 TRP A N 1
ATOM 651 C CA . TRP A 1 83 ? -5.074 -7.766 8.228 1.00 98.50 83 TRP A CA 1
ATOM 652 C C . TRP A 1 83 ? -4.903 -8.241 6.788 1.00 98.50 83 TRP A C 1
ATOM 654 O O . TRP A 1 83 ? -3.787 -8.191 6.275 1.00 98.50 83 TRP A O 1
ATOM 664 N N . LEU A 1 84 ? -5.989 -8.601 6.095 1.00 98.38 84 LEU A N 1
ATOM 665 C CA . LEU A 1 84 ? -5.957 -8.867 4.654 1.00 98.38 84 LEU A CA 1
ATOM 666 C C . LEU A 1 84 ? -5.354 -7.684 3.878 1.00 98.38 84 LEU A C 1
ATOM 668 O O . LEU A 1 84 ? -4.462 -7.885 3.054 1.00 98.38 84 LEU A O 1
ATOM 672 N N . CYS A 1 85 ? -5.791 -6.455 4.169 1.00 98.12 85 CYS A N 1
ATOM 673 C CA . CYS A 1 85 ? -5.255 -5.251 3.530 1.00 98.12 85 CYS A CA 1
ATOM 674 C C . CYS A 1 85 ? -3.777 -5.035 3.868 1.00 98.12 85 CYS A C 1
ATOM 676 O O . CYS A 1 85 ? -2.981 -4.760 2.971 1.00 98.12 85 CYS A O 1
ATOM 678 N N . VAL A 1 86 ? -3.396 -5.193 5.140 1.00 98.44 86 VAL A N 1
ATOM 679 C CA . VAL A 1 86 ? -1.999 -5.057 5.582 1.00 98.44 86 VAL A CA 1
ATOM 680 C C . VAL A 1 86 ? -1.105 -6.064 4.859 1.00 98.44 86 VAL A C 1
ATOM 682 O O . VAL A 1 86 ? -0.100 -5.661 4.281 1.00 98.44 86 VAL A O 1
ATOM 685 N N . TYR A 1 87 ? -1.484 -7.345 4.809 1.00 98.38 87 TYR A N 1
ATOM 686 C CA . TYR A 1 87 ? -0.704 -8.370 4.113 1.00 98.38 87 TYR A CA 1
ATOM 687 C C . TYR A 1 87 ? -0.604 -8.108 2.612 1.00 98.38 87 TYR A C 1
ATOM 689 O O . TYR A 1 87 ? 0.486 -8.201 2.049 1.00 98.38 87 TYR A O 1
ATOM 697 N N . MET A 1 88 ? -1.709 -7.737 1.965 1.00 97.75 88 MET A N 1
ATOM 698 C CA . MET A 1 88 ? -1.722 -7.419 0.538 1.00 97.75 88 MET A CA 1
ATOM 699 C C . MET A 1 88 ? -0.776 -6.256 0.207 1.00 97.75 88 MET A C 1
ATOM 701 O O . MET A 1 88 ? 0.013 -6.351 -0.735 1.00 97.75 88 MET A O 1
ATOM 705 N N . LEU A 1 89 ? -0.792 -5.189 1.012 1.00 97.62 89 LEU A N 1
ATOM 706 C CA . LEU A 1 89 ? 0.113 -4.050 0.846 1.00 97.62 89 LEU A CA 1
ATOM 707 C C . LEU A 1 89 ? 1.569 -4.416 1.167 1.00 97.62 89 LEU A C 1
ATOM 709 O O . LEU A 1 89 ? 2.473 -4.014 0.438 1.00 97.62 89 LEU A O 1
ATOM 713 N N . SER A 1 90 ? 1.820 -5.215 2.208 1.00 97.69 90 SER A N 1
ATOM 714 C CA . SER A 1 90 ? 3.163 -5.718 2.525 1.00 97.69 90 SER A CA 1
ATOM 715 C C . SER A 1 90 ? 3.752 -6.544 1.379 1.00 97.69 90 SER A C 1
ATOM 717 O O . SER A 1 90 ? 4.919 -6.358 1.035 1.00 97.69 90 SER A O 1
ATOM 719 N N . ILE A 1 91 ? 2.952 -7.413 0.754 1.00 97.62 91 ILE A N 1
ATOM 720 C CA . ILE A 1 91 ? 3.364 -8.193 -0.421 1.00 97.62 91 ILE A CA 1
ATOM 721 C C . ILE A 1 91 ? 3.660 -7.264 -1.602 1.00 97.62 91 ILE A C 1
ATOM 723 O O . ILE A 1 91 ? 4.684 -7.440 -2.259 1.00 97.62 91 ILE A O 1
ATOM 727 N N . ALA A 1 92 ? 2.819 -6.254 -1.848 1.00 96.19 92 ALA A N 1
ATOM 728 C CA . ALA A 1 92 ? 3.047 -5.283 -2.917 1.00 96.19 92 ALA A CA 1
ATOM 729 C C . ALA A 1 92 ? 4.379 -4.534 -2.731 1.00 96.19 92 ALA A C 1
ATOM 731 O O . ALA A 1 92 ? 5.191 -4.486 -3.657 1.00 96.19 92 ALA A O 1
ATOM 732 N N . TYR A 1 93 ? 4.654 -4.027 -1.525 1.00 96.81 93 TYR A N 1
ATOM 733 C CA . TYR A 1 93 ? 5.938 -3.394 -1.210 1.00 96.81 93 TYR A CA 1
ATOM 734 C C . TYR A 1 93 ? 7.120 -4.356 -1.363 1.00 96.81 93 TYR A C 1
ATOM 736 O O . TYR A 1 93 ? 8.137 -3.988 -1.949 1.00 96.81 93 TYR A O 1
ATOM 744 N N . GLY A 1 94 ? 6.989 -5.598 -0.889 1.00 96.56 94 GLY A N 1
ATOM 745 C CA . GLY A 1 94 ? 8.021 -6.623 -1.052 1.00 96.56 94 GLY A CA 1
ATOM 746 C C . GLY A 1 94 ? 8.319 -6.924 -2.523 1.00 96.56 94 GLY A C 1
ATOM 747 O O . GLY A 1 94 ? 9.481 -6.972 -2.924 1.00 96.56 94 GLY A O 1
ATOM 748 N N . ALA A 1 95 ? 7.281 -7.045 -3.353 1.00 95.06 95 ALA A N 1
ATOM 749 C CA . ALA A 1 95 ? 7.432 -7.226 -4.793 1.00 95.06 95 ALA A CA 1
ATOM 750 C C . ALA A 1 95 ? 8.150 -6.031 -5.442 1.00 95.06 95 ALA A C 1
ATOM 752 O O . ALA A 1 95 ? 9.047 -6.233 -6.258 1.00 95.06 95 ALA A O 1
ATOM 753 N N . ALA A 1 96 ? 7.829 -4.799 -5.036 1.00 92.94 96 ALA A N 1
ATOM 754 C CA . ALA A 1 96 ? 8.510 -3.601 -5.526 1.00 92.94 96 ALA A CA 1
ATOM 755 C C . ALA A 1 96 ? 9.997 -3.558 -5.148 1.00 92.94 96 ALA A C 1
ATOM 757 O O . ALA A 1 96 ? 10.826 -3.172 -5.970 1.00 92.94 96 ALA A O 1
ATOM 758 N N . VAL A 1 97 ? 10.360 -4.019 -3.946 1.00 95.19 97 VAL A N 1
ATOM 759 C CA . VAL A 1 97 ? 11.766 -4.168 -3.536 1.00 95.19 97 VAL A CA 1
ATOM 760 C C . VAL A 1 97 ? 12.492 -5.176 -4.429 1.00 95.19 97 VAL A C 1
ATOM 762 O O . VAL A 1 97 ? 13.583 -4.880 -4.916 1.00 95.19 97 VAL A O 1
ATOM 765 N N . VAL A 1 98 ? 11.889 -6.342 -4.688 1.00 93.94 98 VAL A N 1
ATOM 766 C CA . VAL A 1 98 ? 12.480 -7.382 -5.551 1.00 93.94 98 VAL A CA 1
ATOM 767 C C . VAL A 1 98 ? 12.667 -6.872 -6.982 1.00 93.94 98 VAL A C 1
ATOM 769 O O . VAL A 1 98 ? 13.748 -7.020 -7.555 1.00 93.94 98 VAL A O 1
ATOM 772 N N . VAL A 1 99 ? 11.648 -6.221 -7.547 1.00 90.00 99 VAL A N 1
ATOM 773 C CA . VAL A 1 99 ? 11.721 -5.623 -8.887 1.00 90.00 99 VAL A CA 1
ATOM 774 C C . VAL A 1 99 ? 12.780 -4.519 -8.928 1.00 90.00 99 VAL A C 1
ATOM 776 O O . VAL A 1 99 ? 13.650 -4.542 -9.798 1.00 90.00 99 VAL A O 1
ATOM 779 N N . GLY A 1 100 ? 12.801 -3.613 -7.949 1.00 88.50 100 GLY A N 1
ATOM 780 C CA . GLY A 1 100 ? 13.804 -2.550 -7.848 1.00 88.50 100 GLY A CA 1
ATOM 781 C C . GLY A 1 100 ? 15.238 -3.075 -7.725 1.00 88.50 100 GLY A C 1
ATOM 782 O O . GLY A 1 100 ? 16.156 -2.529 -8.342 1.00 88.50 100 GLY A O 1
ATOM 783 N N . ALA A 1 101 ? 15.438 -4.181 -7.003 1.00 90.62 101 ALA A N 1
ATOM 784 C CA . ALA A 1 101 ? 16.735 -4.841 -6.859 1.00 90.62 101 ALA A CA 1
ATOM 785 C C . ALA A 1 101 ? 17.303 -5.376 -8.185 1.00 90.62 101 ALA A C 1
ATOM 787 O O . ALA A 1 101 ? 18.530 -5.453 -8.336 1.00 90.62 101 ALA A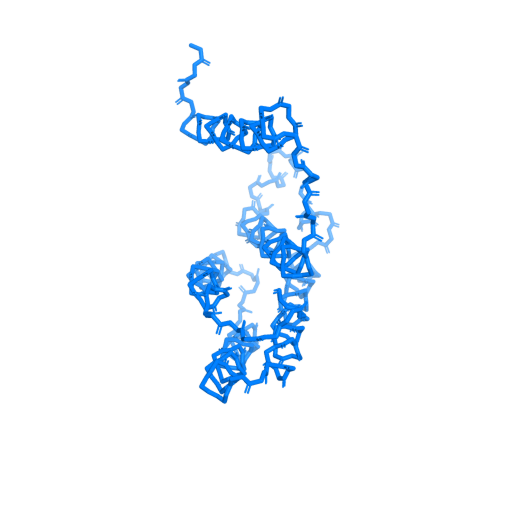 O 1
ATOM 788 N N . SER A 1 102 ? 16.435 -5.676 -9.157 1.00 88.88 102 SER A N 1
ATOM 789 C CA . SER A 1 102 ? 16.826 -6.136 -10.496 1.00 88.88 102 SER A CA 1
ATOM 790 C C . SER A 1 102 ? 17.337 -5.022 -11.425 1.00 88.88 102 SER A C 1
ATOM 792 O O . SER A 1 102 ? 17.935 -5.319 -12.456 1.00 88.88 102 SER A O 1
ATOM 794 N N . SER A 1 103 ? 17.179 -3.746 -11.044 1.00 86.69 103 SER A N 1
ATOM 795 C CA . SER A 1 103 ? 17.641 -2.592 -11.829 1.00 86.69 103 SER A CA 1
ATOM 796 C C . SER A 1 103 ? 19.160 -2.603 -12.054 1.00 86.69 103 SER A C 1
ATOM 798 O O . SER A 1 103 ? 19.939 -2.861 -11.133 1.00 86.69 103 SER A O 1
ATOM 800 N N . SER A 1 104 ? 19.606 -2.241 -13.257 1.00 87.25 104 SER A N 1
ATOM 801 C CA . SER A 1 104 ? 21.028 -2.017 -13.570 1.00 87.25 104 SER A CA 1
ATOM 802 C C . SER A 1 104 ? 21.535 -0.633 -13.132 1.00 87.25 104 SER A C 1
ATOM 804 O O . SER A 1 104 ? 22.735 -0.453 -12.939 1.00 87.25 104 SER A O 1
ATOM 806 N N . ILE A 1 105 ? 20.636 0.336 -12.908 1.00 89.50 105 ILE A N 1
ATOM 807 C CA . ILE A 1 105 ? 20.983 1.664 -12.377 1.00 89.50 105 ILE A CA 1
ATOM 808 C C . ILE A 1 105 ? 21.075 1.588 -10.853 1.00 89.50 105 ILE A C 1
ATOM 810 O O . ILE A 1 105 ? 20.071 1.309 -10.190 1.00 89.50 105 ILE A O 1
ATOM 814 N N . LEU A 1 106 ? 22.255 1.889 -10.298 1.00 90.56 106 LEU A N 1
ATOM 815 C CA . LEU A 1 106 ? 22.498 1.869 -8.852 1.00 90.56 106 LEU A CA 1
ATOM 816 C C . LEU A 1 106 ? 21.594 2.850 -8.095 1.00 90.56 106 LEU A C 1
ATOM 818 O O . LEU A 1 106 ? 21.005 2.476 -7.086 1.00 90.56 106 LEU A O 1
ATOM 822 N N . LEU A 1 107 ? 21.446 4.081 -8.593 1.00 89.94 107 LEU A N 1
ATOM 823 C CA . LEU A 1 107 ? 20.601 5.087 -7.949 1.00 89.94 107 LEU A CA 1
ATOM 824 C C . LEU A 1 107 ? 19.136 4.633 -7.887 1.00 89.94 107 LEU A C 1
ATOM 826 O O . LEU A 1 107 ? 18.556 4.601 -6.806 1.00 89.94 107 LEU A O 1
ATOM 830 N N . SER A 1 108 ? 18.559 4.206 -9.014 1.00 87.31 108 SER A N 1
ATOM 831 C CA . SER A 1 108 ? 17.173 3.722 -9.065 1.00 87.31 108 SER A CA 1
ATOM 832 C C . SER A 1 108 ? 16.963 2.483 -8.201 1.00 87.31 108 SER A C 1
ATOM 834 O O . SER A 1 108 ? 15.929 2.356 -7.549 1.00 87.31 108 SER A O 1
ATOM 836 N N . LYS A 1 109 ? 17.964 1.593 -8.142 1.00 91.19 109 LYS A N 1
ATOM 837 C CA . LYS A 1 109 ? 17.966 0.430 -7.248 1.00 91.19 109 LYS A CA 1
ATOM 838 C C . LYS A 1 109 ? 17.875 0.854 -5.784 1.00 91.19 109 LYS A C 1
ATOM 840 O O . LYS A 1 109 ? 16.977 0.403 -5.079 1.00 91.19 109 LYS A O 1
ATOM 845 N N . LEU A 1 110 ? 18.783 1.722 -5.335 1.00 93.81 110 LEU A N 1
ATOM 846 C CA . LEU A 1 110 ? 18.834 2.171 -3.943 1.00 93.81 110 LEU A CA 1
ATOM 847 C C . LEU A 1 110 ? 17.571 2.937 -3.551 1.00 93.81 110 LEU A C 1
ATOM 849 O O . LEU A 1 110 ? 16.989 2.627 -2.517 1.00 93.81 110 LEU A O 1
ATOM 853 N N . LEU A 1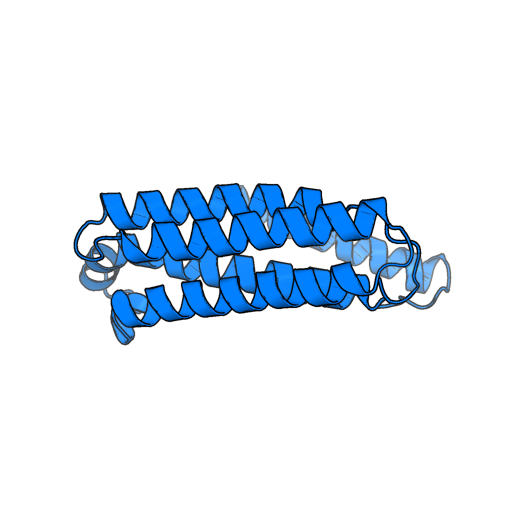 111 ? 17.118 3.877 -4.386 1.00 91.38 111 LEU A N 1
ATOM 854 C CA . LEU A 1 111 ? 15.899 4.645 -4.125 1.00 91.38 111 LEU A CA 1
ATOM 855 C C . LEU A 1 111 ? 14.686 3.724 -3.985 1.00 91.38 111 LEU A C 1
ATOM 857 O O . LEU A 1 111 ? 13.988 3.783 -2.980 1.00 91.38 111 LEU A O 1
ATOM 861 N N . THR A 1 112 ? 14.481 2.814 -4.936 1.00 90.62 112 THR A N 1
ATOM 862 C CA . THR A 1 112 ? 13.319 1.914 -4.921 1.00 90.62 112 THR A CA 1
ATOM 863 C C . THR A 1 112 ? 13.337 0.994 -3.702 1.00 90.62 112 THR A C 1
ATOM 865 O O . THR A 1 112 ? 12.331 0.886 -3.002 1.00 90.62 112 THR A O 1
ATOM 868 N N . ILE A 1 113 ? 14.482 0.369 -3.401 1.00 94.62 113 ILE A N 1
ATOM 869 C CA . ILE A 1 113 ? 14.614 -0.525 -2.243 1.00 94.62 113 ILE A CA 1
ATOM 870 C C . ILE A 1 113 ? 14.379 0.245 -0.942 1.00 94.62 113 ILE A C 1
ATOM 872 O O . ILE A 1 113 ? 13.543 -0.156 -0.136 1.00 94.62 113 ILE A O 1
ATOM 876 N N . ILE A 1 114 ? 15.101 1.347 -0.727 1.00 96.44 114 ILE A N 1
ATOM 877 C CA . ILE A 1 114 ? 15.045 2.091 0.536 1.00 96.44 114 ILE A CA 1
ATOM 878 C C . ILE A 1 114 ? 13.640 2.655 0.751 1.00 96.44 114 ILE A C 1
ATOM 880 O O . ILE A 1 114 ? 13.071 2.477 1.829 1.00 96.44 114 ILE A O 1
ATOM 884 N N . SER A 1 115 ? 13.047 3.280 -0.268 1.00 94.25 115 SER A N 1
ATOM 885 C CA . SER A 1 115 ? 11.725 3.890 -0.145 1.00 94.25 115 SER A CA 1
ATOM 886 C C . SER A 1 115 ? 10.631 2.860 0.141 1.00 94.25 115 SER A C 1
ATOM 888 O O . SER A 1 115 ? 9.849 3.059 1.072 1.00 94.25 115 SER A O 1
ATOM 890 N N . HIS A 1 116 ? 10.595 1.729 -0.574 1.00 94.62 116 HIS A N 1
ATOM 891 C CA . HIS A 1 116 ? 9.584 0.691 -0.323 1.00 94.62 116 HIS A CA 1
ATOM 892 C C . HIS A 1 116 ? 9.811 -0.049 1.001 1.00 94.62 116 HIS A C 1
ATOM 894 O O . HIS A 1 116 ? 8.839 -0.382 1.677 1.00 94.62 116 HIS A O 1
ATOM 900 N N . CYS A 1 117 ? 11.059 -0.221 1.451 1.00 97.38 117 CYS A N 1
ATOM 901 C CA . CYS A 1 117 ? 11.354 -0.746 2.789 1.00 97.38 117 CYS A CA 1
ATOM 902 C C . CYS A 1 117 ? 10.866 0.190 3.906 1.00 97.38 117 CYS A C 1
ATOM 904 O O . CYS A 1 117 ? 10.297 -0.279 4.897 1.00 97.38 117 CYS A O 1
ATOM 906 N N . ILE A 1 118 ? 11.049 1.508 3.756 1.00 97.31 118 ILE A N 1
ATOM 907 C CA . ILE A 1 118 ? 10.542 2.505 4.713 1.00 97.31 118 ILE A CA 1
ATOM 908 C C . ILE A 1 118 ? 9.013 2.464 4.759 1.00 97.31 118 ILE A C 1
ATOM 910 O O . ILE A 1 118 ? 8.432 2.456 5.848 1.00 97.31 118 ILE A O 1
ATOM 914 N N . LEU A 1 119 ? 8.354 2.400 3.599 1.00 96.25 119 LEU A N 1
ATOM 915 C CA . LEU A 1 119 ? 6.896 2.327 3.515 1.00 96.25 119 LEU A CA 1
ATOM 916 C C . LEU A 1 119 ? 6.349 1.027 4.120 1.00 96.25 119 LEU A C 1
ATOM 918 O O . LEU A 1 119 ? 5.432 1.088 4.939 1.00 96.25 119 LEU A O 1
ATOM 922 N N . ALA A 1 120 ? 6.952 -0.125 3.813 1.00 97.25 120 ALA A N 1
ATOM 923 C CA . ALA A 1 120 ? 6.576 -1.413 4.400 1.00 97.25 120 ALA A CA 1
ATOM 924 C C . ALA A 1 120 ? 6.759 -1.429 5.925 1.00 97.25 120 ALA A C 1
ATOM 926 O O . ALA A 1 120 ? 5.877 -1.876 6.660 1.00 97.25 120 ALA A O 1
ATOM 927 N N . SER A 1 121 ? 7.878 -0.885 6.412 1.00 97.88 121 SER A N 1
ATOM 928 C CA . SER A 1 121 ? 8.150 -0.779 7.849 1.00 97.88 121 SER A CA 1
ATOM 929 C C . SER A 1 121 ? 7.143 0.142 8.536 1.00 97.88 121 SER A C 1
ATOM 931 O O . SER A 1 121 ? 6.605 -0.200 9.587 1.00 97.88 121 SER A O 1
ATOM 933 N N . SER A 1 122 ? 6.836 1.287 7.920 1.00 97.81 122 SER A N 1
ATOM 934 C CA . SER A 1 122 ? 5.856 2.251 8.434 1.00 97.81 122 SER A CA 1
ATOM 935 C C . SER A 1 122 ? 4.447 1.663 8.477 1.00 97.81 122 SER A C 1
ATOM 937 O O . SER A 1 122 ? 3.748 1.842 9.474 1.00 97.81 122 SER A O 1
ATOM 939 N N . LEU A 1 123 ? 4.051 0.932 7.427 1.00 98.06 123 LEU A N 1
ATOM 940 C CA . LEU A 1 123 ? 2.799 0.180 7.367 1.00 98.06 123 LEU A CA 1
ATOM 941 C C . LEU A 1 123 ? 2.704 -0.792 8.541 1.00 98.06 123 LEU A C 1
ATOM 943 O O . LEU A 1 123 ? 1.744 -0.736 9.303 1.00 98.06 123 LEU A O 1
ATOM 947 N N . TRP A 1 124 ? 3.716 -1.643 8.713 1.00 97.75 124 TRP A N 1
ATOM 948 C CA . TRP A 1 124 ? 3.712 -2.674 9.746 1.00 97.75 124 TRP A CA 1
ATOM 949 C C . TRP A 1 124 ? 3.715 -2.087 11.161 1.00 97.75 124 TRP A C 1
ATOM 951 O O . TRP A 1 124 ? 2.998 -2.552 12.046 1.00 97.75 124 TRP A O 1
ATOM 961 N N . LEU A 1 125 ? 4.503 -1.033 11.388 1.00 97.94 125 LEU A N 1
ATOM 962 C CA . LEU A 1 125 ? 4.561 -0.332 12.670 1.00 97.94 125 LEU A CA 1
ATOM 963 C C . LEU A 1 125 ? 3.211 0.282 13.036 1.00 97.94 125 LEU A C 1
ATOM 965 O O . LEU A 1 125 ? 2.724 0.039 14.137 1.00 97.94 125 LEU A O 1
ATOM 969 N N . ARG A 1 126 ? 2.595 1.023 12.109 1.00 97.81 126 ARG A N 1
ATOM 970 C CA . ARG A 1 126 ? 1.291 1.658 12.338 1.00 97.81 126 ARG A CA 1
ATOM 971 C C . ARG A 1 126 ? 0.168 0.641 12.459 1.00 97.81 126 ARG A C 1
ATOM 973 O O . ARG A 1 126 ? -0.715 0.839 13.285 1.00 97.81 126 ARG A O 1
ATOM 980 N N . ALA A 1 127 ? 0.208 -0.446 11.689 1.00 98.06 127 ALA A N 1
ATOM 981 C CA . ALA A 1 127 ? -0.829 -1.471 11.726 1.00 98.06 127 ALA A CA 1
ATOM 982 C C . ALA A 1 127 ? -0.987 -2.082 13.128 1.00 98.06 127 ALA A C 1
ATOM 984 O O . ALA A 1 127 ? -2.104 -2.312 13.577 1.00 98.06 127 ALA A O 1
ATOM 985 N N . ARG A 1 128 ? 0.123 -2.258 13.857 1.00 97.56 128 ARG A N 1
ATOM 986 C CA . ARG A 1 128 ? 0.129 -2.793 15.231 1.00 97.56 128 ARG A CA 1
ATOM 987 C C . ARG A 1 128 ? -0.486 -1.864 16.278 1.00 97.56 128 ARG A C 1
ATOM 989 O O . ARG A 1 128 ? -0.762 -2.316 17.382 1.00 97.56 128 ARG A O 1
ATOM 996 N N . THR A 1 129 ? -0.663 -0.584 15.960 1.00 97.12 129 THR A N 1
ATOM 997 C CA . THR A 1 129 ? -1.216 0.417 16.885 1.00 97.12 129 THR A CA 1
ATOM 998 C C . THR A 1 129 ? -2.669 0.776 16.577 1.00 97.12 129 THR A C 1
ATOM 1000 O O . THR A 1 129 ? -3.232 1.630 17.257 1.00 97.12 129 THR A O 1
ATOM 1003 N N . VAL A 1 130 ? -3.268 0.187 15.534 1.00 98.06 130 VAL A N 1
ATOM 1004 C CA . VAL A 1 130 ? -4.653 0.485 15.153 1.00 98.06 130 VAL A CA 1
ATOM 1005 C C . VAL A 1 130 ? -5.614 -0.161 16.142 1.00 98.06 130 VAL A C 1
ATOM 1007 O O . VAL A 1 130 ? -5.575 -1.366 16.374 1.00 98.06 130 VAL A O 1
ATOM 1010 N N . ASP A 1 131 ? -6.518 0.654 16.672 1.00 97.81 131 ASP A N 1
ATOM 1011 C CA . ASP A 1 131 ? -7.656 0.197 17.458 1.00 97.81 131 ASP 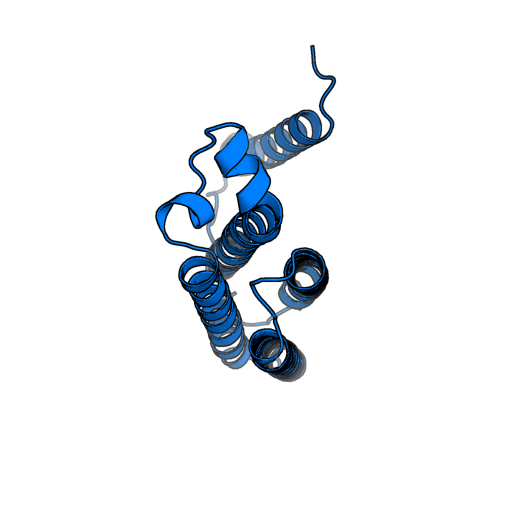A CA 1
ATOM 1012 C C . ASP A 1 131 ? -8.865 0.045 16.531 1.00 97.81 131 ASP A C 1
ATOM 1014 O O . ASP A 1 131 ? -9.472 1.025 16.100 1.00 97.81 131 ASP A O 1
ATOM 1018 N N . LEU A 1 132 ? -9.215 -1.201 16.216 1.00 96.69 132 LEU A N 1
ATOM 1019 C CA . LEU A 1 132 ? -10.310 -1.521 15.299 1.00 96.69 132 LEU A CA 1
ATOM 1020 C C . LEU A 1 132 ? -11.704 -1.259 15.883 1.00 96.69 132 LEU A C 1
ATOM 1022 O O . LEU A 1 132 ? -12.685 -1.288 15.137 1.00 96.69 132 LEU A O 1
ATOM 1026 N N . SER A 1 133 ? -11.806 -0.996 17.188 1.00 94.88 133 SER A N 1
ATOM 1027 C CA . SER A 1 133 ? -13.056 -0.558 17.815 1.00 94.88 133 SER A CA 1
ATOM 1028 C C . SER A 1 133 ? -13.314 0.942 17.627 1.00 94.88 133 SER A C 1
ATOM 1030 O O . SER A 1 133 ? -14.449 1.393 17.756 1.00 94.88 133 SER A O 1
ATOM 1032 N N . SER A 1 134 ? -12.285 1.708 17.247 1.00 96.06 134 SER A N 1
ATOM 1033 C CA . SER A 1 134 ? -12.347 3.157 17.068 1.00 96.06 134 SER A CA 1
ATOM 1034 C C . SER A 1 134 ? -12.415 3.554 15.590 1.00 96.06 134 SER A C 1
ATOM 1036 O O . SER A 1 134 ? -11.457 3.389 14.825 1.00 96.06 134 SER A O 1
ATOM 1038 N N . ASN A 1 135 ? -13.530 4.168 15.182 1.00 92.62 135 ASN A N 1
ATOM 1039 C CA . ASN A 1 135 ? -13.694 4.696 13.819 1.00 92.62 135 ASN A CA 1
ATOM 1040 C C . ASN A 1 135 ? -12.665 5.797 13.504 1.00 92.62 135 ASN A C 1
ATOM 1042 O O . ASN A 1 135 ? -12.147 5.868 12.394 1.00 92.62 135 ASN A O 1
ATOM 1046 N N . THR A 1 136 ? -12.272 6.598 14.498 1.00 95.50 136 THR A N 1
ATOM 1047 C CA . THR A 1 136 ? -11.202 7.596 14.339 1.00 95.50 136 THR A CA 1
ATOM 1048 C C . THR A 1 136 ? -9.846 6.939 14.071 1.00 95.50 136 THR A C 1
ATOM 1050 O O . THR A 1 136 ? -9.086 7.413 13.226 1.00 95.50 136 THR A O 1
ATOM 1053 N N . SER A 1 137 ? -9.531 5.842 14.769 1.00 97.12 137 SER A N 1
ATOM 1054 C CA . SER A 1 137 ? -8.265 5.118 14.595 1.00 97.12 137 SER A CA 1
ATOM 1055 C C . SER A 1 137 ? -8.184 4.449 13.218 1.00 97.12 137 SER A C 1
ATOM 1057 O O . SER A 1 137 ? -7.198 4.620 12.495 1.00 97.12 137 SER A O 1
ATOM 1059 N N . THR A 1 138 ? -9.257 3.773 12.800 1.00 96.62 138 THR A N 1
ATOM 1060 C CA . THR A 1 138 ? -9.357 3.139 11.473 1.00 96.62 138 THR A CA 1
ATOM 1061 C C . THR A 1 138 ? -9.339 4.160 10.334 1.00 96.62 138 THR A C 1
ATOM 1063 O O . THR A 1 138 ? -8.587 3.979 9.376 1.00 96.62 138 THR A O 1
ATOM 1066 N N . PHE A 1 139 ? -10.058 5.280 10.463 1.00 95.81 139 PHE A N 1
ATOM 1067 C CA . PHE A 1 139 ? -10.019 6.369 9.482 1.00 95.81 139 PHE A CA 1
ATOM 1068 C C . PHE A 1 139 ? -8.629 7.018 9.384 1.00 95.81 139 PHE A C 1
ATOM 1070 O O . PHE A 1 139 ? -8.129 7.277 8.288 1.00 95.81 139 PHE A O 1
ATOM 1077 N N . SER A 1 140 ? -7.954 7.235 10.517 1.00 97.06 140 SER A N 1
ATOM 1078 C CA . SER A 1 140 ? -6.577 7.748 10.545 1.00 97.06 140 SER A CA 1
ATOM 1079 C C . SER A 1 140 ? -5.606 6.814 9.813 1.00 97.06 140 SER A C 1
ATOM 1081 O O . SER A 1 140 ? -4.762 7.270 9.032 1.00 97.06 140 SER A O 1
ATOM 1083 N N . PHE A 1 141 ? -5.754 5.498 10.000 1.00 97.44 141 PHE A N 1
ATOM 1084 C CA . PHE A 1 141 ? -4.973 4.507 9.265 1.00 97.44 141 PHE A CA 1
ATOM 1085 C C . PHE A 1 141 ? -5.294 4.515 7.763 1.00 97.44 141 PHE A C 1
ATOM 1087 O O . PHE A 1 141 ? -4.368 4.540 6.953 1.00 97.44 141 PHE A O 1
ATOM 1094 N N . TYR A 1 142 ? -6.572 4.581 7.378 1.00 95.88 142 TYR A N 1
ATOM 1095 C CA . TYR A 1 142 ? -6.988 4.738 5.980 1.00 95.88 142 TYR A CA 1
ATOM 1096 C C . TYR A 1 142 ? -6.346 5.975 5.328 1.00 95.88 142 TYR A C 1
ATOM 1098 O O . TYR A 1 142 ? -5.731 5.865 4.268 1.00 95.88 142 TYR A O 1
ATOM 1106 N N . MET A 1 143 ? -6.379 7.134 5.994 1.00 95.69 143 MET A N 1
ATOM 1107 C CA . MET A 1 143 ? -5.748 8.361 5.490 1.00 95.69 143 MET A CA 1
ATOM 1108 C C . MET A 1 143 ? -4.224 8.245 5.382 1.00 95.69 143 MET A C 1
ATOM 1110 O O . MET A 1 143 ? -3.616 8.842 4.491 1.00 95.69 143 MET A O 1
ATOM 1114 N N . PHE A 1 144 ? -3.586 7.483 6.273 1.00 95.88 144 PHE A N 1
ATOM 1115 C CA . PHE A 1 144 ? -2.168 7.152 6.146 1.00 95.88 144 PHE A CA 1
ATOM 1116 C C . PHE A 1 144 ? -1.893 6.317 4.885 1.00 95.88 144 PHE A C 1
ATOM 1118 O O . PHE A 1 144 ? -0.973 6.656 4.142 1.00 95.88 144 PHE A O 1
ATOM 1125 N N . ILE A 1 145 ? -2.698 5.285 4.609 1.00 94.94 145 ILE A N 1
ATOM 1126 C CA . ILE A 1 145 ? -2.561 4.466 3.393 1.00 94.94 145 ILE A CA 1
ATOM 1127 C C . ILE A 1 145 ? -2.817 5.285 2.131 1.00 94.94 145 ILE A C 1
ATOM 1129 O O . ILE A 1 145 ? -2.055 5.165 1.175 1.00 94.94 145 ILE A O 1
ATOM 1133 N N . TRP A 1 146 ? -3.816 6.168 2.146 1.00 89.81 146 TRP A N 1
ATOM 1134 C CA . TRP A 1 146 ? -4.103 7.062 1.025 1.00 89.81 146 TRP A CA 1
ATOM 1135 C C . TRP A 1 146 ? -2.887 7.937 0.673 1.00 89.81 146 TRP A C 1
ATOM 1137 O O . TRP A 1 146 ? -2.428 7.935 -0.465 1.00 89.81 146 TRP A O 1
ATOM 1147 N N . LYS A 1 147 ? -2.261 8.571 1.675 1.00 90.94 147 LYS A N 1
ATOM 1148 C CA . LYS A 1 147 ? -1.020 9.348 1.481 1.00 90.94 147 LYS A CA 1
ATOM 1149 C C . LYS A 1 147 ? 0.157 8.480 1.024 1.00 90.94 147 LYS A C 1
ATOM 1151 O O . LYS A 1 147 ? 0.969 8.914 0.212 1.00 90.94 147 LYS A O 1
ATOM 1156 N N . ALA A 1 148 ? 0.277 7.262 1.554 1.00 89.06 148 ALA A N 1
ATOM 1157 C CA . ALA A 1 148 ? 1.319 6.329 1.134 1.00 89.06 148 ALA A CA 1
ATOM 1158 C C . ALA A 1 148 ? 1.148 5.920 -0.339 1.00 89.06 148 ALA A C 1
ATOM 1160 O O . ALA A 1 148 ? 2.143 5.826 -1.055 1.00 89.06 148 ALA A O 1
ATOM 1161 N N . SER A 1 149 ? -0.094 5.754 -0.806 1.00 85.75 149 SER A N 1
ATOM 1162 C CA . SER A 1 149 ? -0.413 5.481 -2.211 1.00 85.75 149 SER A CA 1
ATOM 1163 C C . SER A 1 149 ? 0.122 6.583 -3.130 1.00 85.75 149 SER A C 1
ATOM 1165 O O . SER A 1 149 ? 0.822 6.279 -4.098 1.00 85.75 149 SER A O 1
ATOM 1167 N N . ASP A 1 150 ? -0.105 7.854 -2.790 1.00 82.44 150 ASP A N 1
ATOM 1168 C CA . ASP A 1 150 ? 0.415 8.989 -3.568 1.00 82.44 150 ASP A CA 1
ATOM 1169 C C . ASP A 1 150 ? 1.951 8.976 -3.645 1.00 82.44 150 ASP A C 1
ATOM 1171 O O . ASP A 1 150 ? 2.533 9.152 -4.719 1.00 82.44 150 ASP A O 1
ATOM 1175 N N . CYS A 1 151 ? 2.628 8.683 -2.528 1.00 80.88 151 CYS A N 1
ATOM 1176 C CA . CYS A 1 151 ? 4.084 8.529 -2.509 1.00 80.88 151 CYS A CA 1
ATOM 1177 C C . CYS A 1 151 ? 4.556 7.391 -3.427 1.00 80.88 151 CYS A C 1
ATOM 1179 O O . CYS A 1 151 ? 5.519 7.561 -4.176 1.00 80.88 151 CYS A O 1
ATOM 1181 N N . THR A 1 152 ? 3.890 6.231 -3.399 1.00 76.25 152 THR A N 1
ATOM 1182 C CA . THR A 1 152 ? 4.273 5.093 -4.254 1.00 76.25 152 THR A CA 1
ATOM 1183 C C . THR A 1 152 ? 4.083 5.368 -5.736 1.00 76.25 152 THR A C 1
ATOM 1185 O O . THR A 1 152 ? 4.890 4.903 -6.539 1.00 76.25 152 THR A O 1
ATOM 1188 N N . TYR A 1 153 ? 3.069 6.156 -6.104 1.00 77.75 153 TYR A N 1
ATOM 1189 C CA . TYR A 1 153 ? 2.850 6.558 -7.489 1.00 77.75 153 TYR A CA 1
ATOM 1190 C C . TYR A 1 153 ? 4.055 7.327 -8.039 1.00 77.75 153 TYR A C 1
ATOM 1192 O O . TYR A 1 153 ? 4.519 7.025 -9.134 1.00 77.75 153 TYR A O 1
ATOM 1200 N N . ILE A 1 154 ? 4.613 8.258 -7.258 1.00 77.62 154 ILE A N 1
ATOM 1201 C CA . ILE A 1 154 ? 5.811 9.023 -7.640 1.00 77.62 154 ILE A CA 1
ATOM 1202 C C . ILE A 1 154 ? 7.042 8.108 -7.718 1.00 77.62 154 ILE A C 1
ATOM 1204 O O . ILE A 1 154 ? 7.810 8.180 -8.675 1.00 77.62 154 ILE A O 1
ATOM 1208 N N . LEU A 1 155 ? 7.226 7.226 -6.731 1.00 71.94 155 LEU A N 1
ATOM 1209 C CA . LEU A 1 155 ? 8.385 6.327 -6.667 1.00 71.94 155 LEU A CA 1
ATOM 1210 C C . LEU A 1 155 ? 8.430 5.331 -7.830 1.00 71.94 155 LEU A C 1
ATOM 1212 O O . LEU A 1 155 ? 9.500 5.055 -8.363 1.00 71.94 155 LEU A O 1
ATOM 1216 N N . ASN A 1 156 ? 7.276 4.825 -8.262 1.00 73.25 156 ASN A N 1
ATOM 1217 C CA . ASN A 1 156 ? 7.197 3.861 -9.359 1.00 73.25 156 ASN A CA 1
ATOM 1218 C C . ASN A 1 156 ? 7.436 4.491 -10.748 1.00 73.25 156 ASN A C 1
ATOM 1220 O O . ASN A 1 156 ? 7.484 3.766 -11.737 1.00 73.25 156 ASN A O 1
ATOM 1224 N N . GLN A 1 157 ? 7.607 5.817 -10.837 1.00 73.00 157 GLN A N 1
ATOM 1225 C CA . GLN A 1 157 ? 7.989 6.529 -12.066 1.00 73.00 157 GLN A CA 1
ATOM 1226 C C . GLN A 1 157 ? 9.512 6.719 -12.196 1.00 73.00 157 GLN A C 1
ATOM 1228 O O . GLN A 1 157 ? 9.977 7.311 -13.172 1.00 73.00 157 GLN A O 1
ATOM 1233 N N . ILE A 1 158 ? 10.310 6.259 -11.221 1.00 71.00 158 ILE A N 1
ATOM 1234 C CA . ILE A 1 158 ? 11.772 6.382 -11.273 1.00 71.00 158 ILE A CA 1
ATOM 1235 C C . ILE A 1 158 ? 12.302 5.592 -12.487 1.00 71.00 158 ILE A C 1
ATOM 1237 O O . ILE A 1 158 ? 11.957 4.424 -12.652 1.00 71.00 158 ILE A O 1
ATOM 1241 N N . PRO A 1 159 ? 13.155 6.183 -13.347 1.00 66.25 159 PRO A N 1
ATOM 1242 C CA . PRO A 1 159 ? 13.682 5.488 -14.517 1.00 66.25 159 PRO A CA 1
ATOM 1243 C C . PRO A 1 159 ? 14.527 4.277 -14.119 1.00 66.25 159 PRO A C 1
ATOM 1245 O O . PRO A 1 159 ? 15.401 4.379 -13.256 1.00 66.25 159 PRO A O 1
ATOM 1248 N N . HIS A 1 160 ? 14.343 3.149 -14.798 1.00 64.94 160 HIS A N 1
ATOM 1249 C CA . HIS A 1 160 ? 15.163 1.952 -14.635 1.00 64.94 160 HIS A CA 1
ATOM 1250 C C . HIS A 1 160 ? 15.727 1.529 -15.999 1.00 64.94 160 HIS A C 1
ATOM 1252 O O . HIS A 1 160 ? 14.995 1.484 -16.979 1.00 64.94 160 HIS A O 1
ATOM 1258 N N . ALA A 1 161 ? 17.032 1.235 -16.090 1.00 51.62 161 ALA A N 1
ATOM 1259 C CA . ALA A 1 161 ? 17.714 0.977 -17.373 1.00 51.62 161 ALA A CA 1
ATOM 1260 C C . ALA A 1 161 ? 17.585 -0.466 -17.897 1.00 51.62 161 ALA A C 1
ATOM 1262 O O . ALA A 1 161 ? 18.229 -0.820 -18.881 1.00 51.62 161 ALA A O 1
ATOM 1263 N N . SER A 1 162 ? 16.799 -1.326 -17.252 1.00 44.44 162 SER A N 1
ATOM 1264 C CA . SER A 1 162 ? 16.630 -2.722 -17.661 1.00 44.44 162 SER A CA 1
ATOM 1265 C C . SER A 1 162 ? 15.229 -2.953 -18.207 1.00 44.44 162 SER A C 1
ATOM 1267 O O . SER A 1 162 ? 14.264 -2.666 -17.507 1.00 44.44 162 SER A O 1
ATOM 1269 N N . SER A 1 163 ? 15.135 -3.598 -19.373 1.00 46.22 163 SER A N 1
ATOM 1270 C CA . SER A 1 163 ? 13.919 -4.086 -20.062 1.00 46.22 163 SER A CA 1
ATOM 1271 C C . SER A 1 163 ? 13.036 -5.063 -19.255 1.00 46.22 163 SER A C 1
ATOM 1273 O O . SER A 1 163 ? 12.132 -5.705 -19.788 1.00 46.22 163 SER A O 1
ATOM 1275 N N . ILE A 1 164 ? 13.322 -5.207 -17.961 1.00 43.50 164 ILE A N 1
ATOM 1276 C CA . ILE A 1 164 ? 12.508 -5.881 -16.948 1.00 43.50 164 ILE A CA 1
ATOM 1277 C C . ILE A 1 164 ? 11.438 -4.922 -16.389 1.00 43.50 164 ILE A C 1
ATOM 1279 O O . ILE A 1 164 ? 10.479 -5.370 -15.760 1.00 43.50 164 ILE A O 1
ATOM 1283 N N . ILE A 1 165 ? 11.566 -3.627 -16.690 1.00 48.22 165 ILE A N 1
ATOM 1284 C CA . ILE A 1 165 ? 10.559 -2.590 -16.502 1.00 48.22 165 ILE A CA 1
ATOM 1285 C C . ILE A 1 165 ? 10.094 -2.187 -17.911 1.00 48.22 165 ILE A C 1
ATOM 1287 O O . ILE A 1 165 ? 10.870 -1.522 -18.616 1.00 48.22 165 ILE A O 1
#

InterPro domains:
  IPR000537 UbiA prenyltransferase [PF01040] (12-147)

pLDDT: mean 89.29, std 10.78, range [43.5, 98.5]

Secondary structure (DSSP, 8-state):
----HHHHHHHHHHHHHHHHHHIIIIIS-------HHHHHHHHHHHHHHHHHHHHHHHHHHHHHHHTT---HHHHH-HHHHHHHHHHHHHHHHHHHHHHHHT-S-HHHHHHHHHHHHHHHHHHHHHHTT--TT-HHHHHHHHHHHHHHHHHHHHHTTS--SSTT-

Sequence (165 aa):
MLRSPPLVLGVIVWFLFGTAYSVQKYVLGRPVEITRSLMFATVFICCFCIASAFLKDLHDVDGDKEFGIETLSVKLGKERVFWLCVYMLSIAYGAAVVVGASSSILLSKLLTIISHCILASSLWLRARTVDLSSNTSTFSFYMFIWKASDCTYILNQIPHASSII

Organism: Citrus sinensis (NCBI:txid2711)

Radius of gyration: 18.87 Å; chains: 1; bounding box: 51×27×55 Å

Foldseek 3Di:
DDPDPVVVVVVVVCVVVVVVCCCQCPVVVHDPDCALLNVLVVLLLVLLVVLLVLLVVLLCLVVCVVVVNDDPCVVVNSVVSLVVSLVSNLVSLVVQLVLLCPFPDPVLSCLSNVLSVVLNVVSVVLSVVADSVDSVSSVVSSVVSVVSSVVVVVSSPPDGPDSSD